Protein AF-A0A9K3N7F2-F1 (afdb_monomer_lite)

Organism: Helianthus annuus (NCBI:txid4232)

Structure (mmCIF, N/CA/C/O backbone):
data_AF-A0A9K3N7F2-F1
#
_entry.id   AF-A0A9K3N7F2-F1
#
loop_
_atom_site.group_PDB
_atom_site.id
_atom_site.type_symbol
_atom_site.label_atom_id
_atom_site.label_alt_id
_atom_site.label_comp_id
_atom_site.label_asym_id
_atom_site.label_entity_id
_atom_site.label_seq_id
_atom_site.pdbx_PDB_ins_code
_atom_site.Cartn_x
_atom_site.Cartn_y
_atom_site.Cartn_z
_atom_site.occupancy
_atom_site.B_iso_or_equiv
_atom_site.auth_seq_id
_atom_site.auth_comp_id
_atom_site.auth_asym_id
_atom_site.auth_atom_id
_atom_site.pdbx_PDB_model_num
ATOM 1 N N . MET A 1 1 ? -15.505 -16.514 24.436 1.00 46.12 1 MET A N 1
ATOM 2 C CA . MET A 1 1 ? -14.456 -16.041 23.512 1.00 46.12 1 MET A CA 1
ATOM 3 C C . MET A 1 1 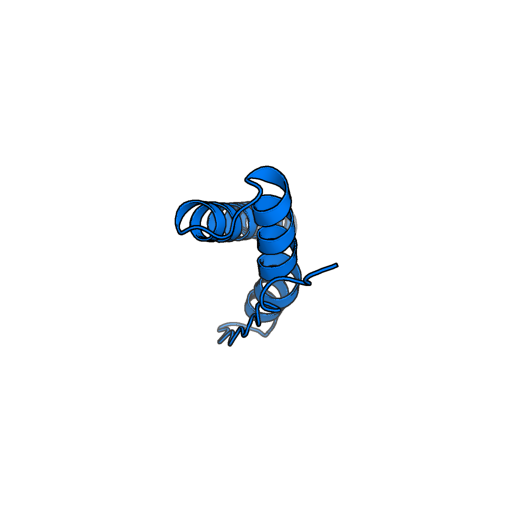? -15.170 -15.382 22.344 1.00 46.12 1 MET A C 1
ATOM 5 O O . MET A 1 1 ? -15.541 -16.075 21.411 1.00 46.12 1 MET A O 1
ATOM 9 N N . ASN A 1 2 ? -15.492 -14.092 22.451 1.00 52.00 2 ASN A N 1
ATOM 10 C CA . ASN A 1 2 ? -16.145 -13.370 21.359 1.00 52.00 2 ASN A CA 1
ATOM 11 C C . ASN A 1 2 ? -15.047 -12.812 20.461 1.00 52.00 2 ASN A C 1
ATOM 13 O O . ASN A 1 2 ? -14.432 -11.804 20.799 1.00 52.00 2 ASN A O 1
ATOM 17 N N . SER A 1 3 ? -14.764 -13.500 19.357 1.00 60.25 3 SER A N 1
ATOM 18 C CA . SER A 1 3 ? -14.016 -12.930 18.243 1.00 60.25 3 SER A CA 1
ATOM 19 C C . SER A 1 3 ? -14.781 -11.697 17.764 1.00 60.25 3 SER A C 1
ATOM 21 O O . SER A 1 3 ? -15.886 -11.813 17.235 1.00 60.25 3 SER A O 1
ATOM 23 N N . GLY A 1 4 ? -14.223 -10.511 18.023 1.00 59.78 4 GLY A N 1
ATOM 24 C CA . GLY A 1 4 ? -14.721 -9.255 17.461 1.00 59.78 4 GLY A CA 1
ATOM 25 C C . GLY A 1 4 ? -14.821 -9.335 15.931 1.00 59.78 4 GLY A C 1
ATOM 26 O O . GLY A 1 4 ? -14.268 -10.262 15.331 1.00 59.78 4 GLY A O 1
ATOM 27 N N . PRO A 1 5 ? -15.540 -8.404 15.283 1.00 63.12 5 PRO A N 1
ATOM 28 C CA . PRO A 1 5 ? -15.833 -8.498 13.858 1.00 63.12 5 PRO A CA 1
ATOM 29 C C . PRO A 1 5 ? -14.538 -8.652 13.058 1.00 63.12 5 PRO A C 1
ATOM 31 O O . PRO A 1 5 ? -13.632 -7.824 13.152 1.00 63.12 5 PRO A O 1
ATOM 34 N N . TYR A 1 6 ? -14.447 -9.739 12.291 1.00 72.69 6 TYR A N 1
ATOM 35 C CA . TYR A 1 6 ? -13.339 -9.978 11.376 1.00 72.69 6 TYR A CA 1
ATOM 36 C C . TYR A 1 6 ? -13.290 -8.822 10.369 1.00 72.69 6 TYR A C 1
ATOM 38 O O . TYR A 1 6 ? -14.176 -8.676 9.526 1.00 72.69 6 TYR A O 1
ATOM 46 N N . GLY A 1 7 ? -12.284 -7.956 10.491 1.00 79.62 7 GLY A N 1
ATOM 47 C CA . GLY A 1 7 ? -12.067 -6.862 9.551 1.00 79.62 7 GLY A CA 1
ATOM 48 C C . GLY A 1 7 ? -11.667 -7.408 8.182 1.00 79.62 7 GLY A C 1
ATOM 49 O O . GLY A 1 7 ? -10.846 -8.319 8.091 1.00 79.62 7 GLY A O 1
ATOM 50 N N . THR A 1 8 ? -12.236 -6.851 7.115 1.00 89.44 8 THR A N 1
ATOM 51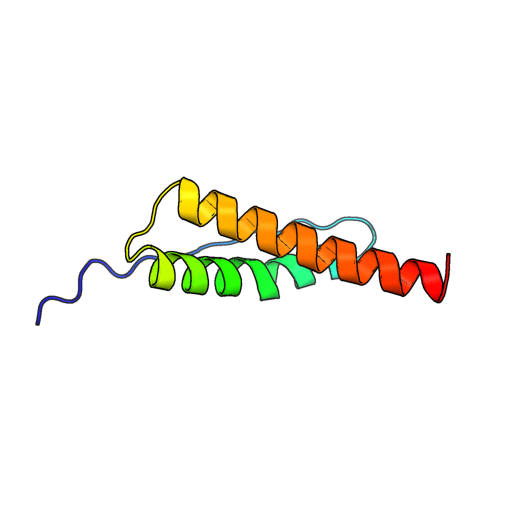 C CA . THR A 1 8 ? -11.846 -7.176 5.737 1.00 89.44 8 THR A CA 1
ATOM 52 C C . THR A 1 8 ? -11.046 -6.016 5.160 1.00 89.44 8 THR A C 1
ATOM 54 O O . THR A 1 8 ? -11.482 -4.869 5.226 1.00 89.44 8 THR A O 1
ATOM 57 N N . PHE A 1 9 ? -9.883 -6.316 4.586 1.00 92.06 9 PHE A N 1
ATOM 58 C CA . PHE A 1 9 ? -9.075 -5.360 3.835 1.00 92.06 9 PHE A CA 1
ATOM 59 C C . PHE A 1 9 ? -9.184 -5.675 2.342 1.00 92.06 9 PHE A C 1
ATOM 61 O O . PHE A 1 9 ? -8.979 -6.818 1.937 1.00 92.06 9 PHE A O 1
ATOM 68 N N . ILE A 1 10 ? -9.503 -4.664 1.534 1.00 95.88 10 ILE A N 1
ATOM 69 C CA . ILE A 1 10 ? -9.568 -4.759 0.072 1.00 95.88 10 ILE A CA 1
ATOM 70 C C . ILE A 1 10 ? -8.690 -3.644 -0.488 1.00 95.88 10 ILE A C 1
ATOM 72 O O . ILE A 1 10 ? -8.891 -2.477 -0.156 1.00 95.88 10 ILE A O 1
ATOM 76 N N . GLY A 1 11 ? -7.728 -4.008 -1.332 1.00 95.38 11 GLY A N 1
ATOM 77 C CA . GLY A 1 11 ? -6.852 -3.072 -2.028 1.00 95.38 11 GLY A CA 1
ATOM 78 C C . GLY A 1 11 ? -6.986 -3.231 -3.537 1.00 95.38 11 GLY A C 1
ATOM 79 O O . GLY A 1 11 ? -6.913 -4.347 -4.049 1.00 95.38 11 GLY A O 1
ATOM 80 N N . VAL A 1 12 ? -7.174 -2.117 -4.242 1.00 96.94 12 VAL A N 1
ATOM 81 C CA . VAL A 1 12 ? -7.109 -2.041 -5.705 1.00 96.94 12 VAL A CA 1
ATOM 82 C C . VAL A 1 12 ? -5.976 -1.083 -6.037 1.00 96.94 12 VAL A C 1
ATOM 84 O O . VAL A 1 12 ? -5.998 0.066 -5.604 1.00 96.94 12 VAL A O 1
ATOM 87 N N . TYR A 1 13 ? -4.975 -1.575 -6.760 1.00 95.31 13 TYR A N 1
ATOM 88 C CA . TYR A 1 13 ? -3.744 -0.842 -7.036 1.00 95.31 13 TYR A CA 1
ATOM 89 C C . TYR A 1 13 ? -3.583 -0.696 -8.544 1.00 95.31 13 TYR A C 1
ATOM 91 O O . TYR A 1 13 ? -3.265 -1.667 -9.229 1.00 95.31 13 TYR A O 1
ATOM 99 N N . ASP A 1 14 ? -3.824 0.510 -9.049 1.00 94.06 14 ASP A N 1
ATOM 100 C CA . ASP A 1 14 ? -3.570 0.859 -10.444 1.00 94.06 14 ASP A CA 1
ATOM 101 C C 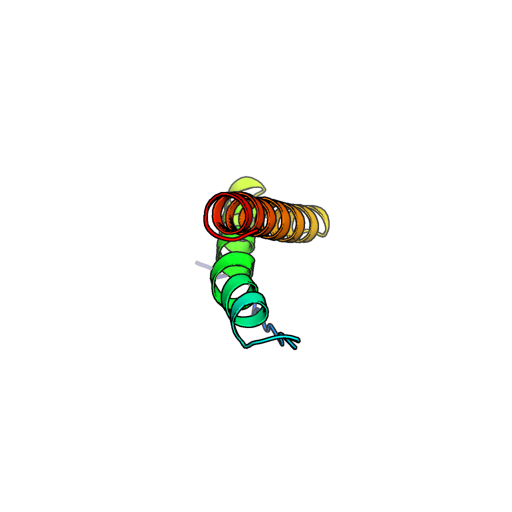. ASP A 1 14 ? -2.168 1.466 -10.565 1.00 94.06 14 ASP A C 1
ATOM 103 O O . ASP A 1 14 ? -1.833 2.420 -9.862 1.00 94.06 14 ASP A O 1
ATOM 107 N N . GLY A 1 15 ? -1.320 0.857 -11.391 1.00 90.94 15 GLY A N 1
ATOM 108 C CA . GLY A 1 15 ? 0.077 1.247 -11.568 1.00 90.94 15 GLY A CA 1
ATOM 109 C C . GLY A 1 15 ? 0.339 1.753 -12.983 1.00 90.94 15 GLY A C 1
ATOM 110 O O . GLY A 1 15 ? -0.220 1.241 -13.951 1.00 90.94 15 GLY A O 1
ATOM 111 N N . HIS A 1 16 ? 1.247 2.719 -13.121 1.00 90.56 16 HIS A N 1
ATOM 112 C CA . HIS A 1 16 ? 1.713 3.235 -14.410 1.00 90.56 16 HIS A CA 1
ATOM 113 C C . HIS A 1 16 ? 3.233 3.088 -14.536 1.00 90.56 16 HIS A C 1
ATOM 115 O O . HIS A 1 16 ? 3.948 3.138 -13.540 1.00 90.56 16 HIS A O 1
ATOM 121 N N . GLY A 1 17 ? 3.739 2.924 -15.764 1.00 87.38 17 GLY A N 1
ATOM 122 C CA . GLY A 1 17 ? 5.182 2.781 -16.018 1.00 87.38 17 GLY A CA 1
ATOM 123 C C . GLY A 1 17 ? 5.756 1.391 -15.714 1.00 87.38 17 GLY A C 1
ATOM 124 O O . GLY A 1 17 ? 6.969 1.220 -15.723 1.00 87.38 17 GLY A O 1
ATOM 125 N N . GLY A 1 18 ? 4.890 0.405 -15.474 1.00 91.25 18 GLY A N 1
ATOM 126 C CA . GLY A 1 18 ? 5.247 -0.972 -15.143 1.00 91.25 18 GLY A CA 1
ATOM 127 C C . GLY A 1 18 ? 4.414 -1.501 -13.968 1.00 91.25 18 GLY A C 1
ATOM 128 O O . GLY A 1 18 ? 3.773 -0.716 -13.266 1.00 91.25 18 GLY A O 1
ATOM 129 N N . PRO A 1 19 ? 4.389 -2.825 -13.744 1.00 94.88 19 PRO A N 1
ATOM 130 C CA . PRO A 1 19 ? 3.662 -3.430 -12.625 1.00 94.88 19 PRO A CA 1
ATOM 131 C C . PRO A 1 19 ? 4.339 -3.245 -11.256 1.00 94.88 19 PRO A C 1
ATOM 133 O O . PRO A 1 19 ? 3.769 -3.614 -10.231 1.00 94.88 19 PRO A O 1
ATOM 136 N N . GLU A 1 20 ? 5.546 -2.687 -11.219 1.00 94.00 20 GLU A N 1
ATOM 137 C CA . GLU A 1 20 ? 6.424 -2.771 -10.048 1.00 94.00 20 GLU A CA 1
ATOM 138 C C . GLU A 1 20 ? 5.920 -1.928 -8.876 1.00 94.00 20 GLU A C 1
ATOM 140 O O . GLU A 1 20 ? 5.884 -2.414 -7.747 1.00 94.00 20 GLU A O 1
ATOM 145 N N . THR A 1 21 ? 5.442 -0.709 -9.134 1.00 94.38 21 THR A N 1
ATOM 146 C CA . THR A 1 21 ? 4.888 0.159 -8.085 1.00 94.38 21 THR A CA 1
ATOM 147 C C . THR A 1 21 ? 3.611 -0.428 -7.486 1.00 94.38 21 THR A C 1
ATOM 149 O O . THR A 1 21 ? 3.479 -0.507 -6.266 1.00 94.38 21 THR A O 1
ATOM 152 N N . SER A 1 22 ? 2.666 -0.883 -8.317 1.00 96.94 22 SER A N 1
ATOM 153 C CA . SER A 1 22 ? 1.411 -1.458 -7.814 1.00 96.94 22 SER A CA 1
ATOM 154 C C . SER A 1 22 ? 1.646 -2.773 -7.068 1.00 96.94 22 SER A C 1
ATOM 156 O O . SER A 1 22 ? 1.004 -3.007 -6.041 1.00 96.94 22 SER A O 1
ATOM 158 N N . ARG A 1 23 ? 2.608 -3.594 -7.515 1.00 96.75 23 ARG A N 1
ATOM 159 C CA . ARG A 1 23 ? 3.049 -4.794 -6.789 1.00 96.75 23 ARG A CA 1
ATOM 160 C C . ARG A 1 23 ? 3.675 -4.437 -5.440 1.00 96.75 23 ARG A C 1
ATOM 162 O O . ARG A 1 23 ? 3.286 -5.025 -4.435 1.00 96.75 23 ARG A O 1
ATOM 169 N N . PHE A 1 24 ? 4.558 -3.439 -5.391 1.00 97.19 24 PHE A N 1
ATOM 170 C CA . PHE A 1 24 ? 5.175 -2.998 -4.141 1.00 97.19 24 PHE A CA 1
ATOM 171 C C . PHE A 1 24 ? 4.123 -2.571 -3.109 1.00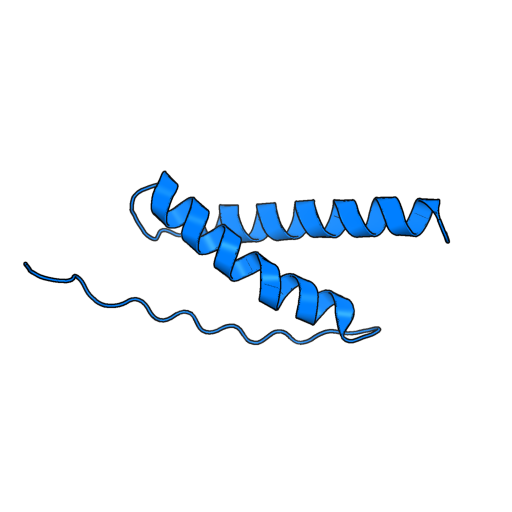 97.19 24 PHE A C 1
ATOM 173 O O . PHE A 1 24 ? 4.166 -3.000 -1.957 1.00 97.19 24 PHE A O 1
ATOM 180 N N . VAL A 1 25 ? 3.136 -1.766 -3.514 1.00 97.81 25 VAL A N 1
ATOM 181 C CA . VAL A 1 25 ? 2.072 -1.326 -2.597 1.00 97.81 25 VAL A CA 1
ATOM 182 C C . VAL A 1 25 ? 1.205 -2.508 -2.144 1.00 97.81 25 VAL A C 1
ATOM 184 O O . VAL A 1 25 ? 0.874 -2.593 -0.960 1.00 97.81 25 VAL A O 1
ATOM 187 N N . ASN A 1 26 ? 0.865 -3.434 -3.050 1.00 97.31 26 ASN A N 1
ATOM 188 C CA . ASN A 1 26 ? 0.103 -4.642 -2.721 1.00 97.31 26 ASN A CA 1
ATOM 189 C C . ASN A 1 26 ? 0.789 -5.492 -1.638 1.00 97.31 26 ASN A C 1
ATOM 191 O O . ASN A 1 26 ? 0.125 -5.950 -0.707 1.00 97.31 26 ASN A O 1
ATOM 195 N N . GLU A 1 27 ? 2.107 -5.660 -1.739 1.00 97.62 27 GLU A N 1
ATOM 196 C CA . GLU A 1 27 ? 2.898 -6.483 -0.823 1.00 97.62 27 GLU A CA 1
ATOM 197 C C . GLU A 1 27 ? 3.104 -5.815 0.549 1.00 97.62 27 GLU A C 1
ATOM 199 O O . GLU A 1 27 ? 3.053 -6.493 1.580 1.00 97.62 27 GLU A O 1
ATOM 204 N N . ASN A 1 28 ? 3.287 -4.489 0.589 1.00 98.44 28 ASN A N 1
ATOM 205 C CA . ASN A 1 28 ? 3.746 -3.790 1.797 1.00 98.44 28 ASN A CA 1
ATOM 206 C C . ASN A 1 28 ? 2.627 -3.088 2.585 1.00 98.44 28 ASN A C 1
ATOM 208 O O . ASN A 1 28 ? 2.640 -3.107 3.819 1.00 98.44 28 ASN A O 1
ATOM 212 N N . LEU A 1 29 ? 1.608 -2.523 1.922 1.00 98.56 29 LEU A N 1
ATOM 213 C CA . LEU A 1 29 ? 0.611 -1.684 2.605 1.00 98.56 29 LEU A CA 1
ATOM 214 C C . LEU A 1 29 ? -0.178 -2.456 3.667 1.00 98.56 29 LEU A C 1
ATOM 216 O O . LEU A 1 29 ? -0.361 -1.976 4.787 1.00 98.56 29 LEU A O 1
ATOM 220 N N . PHE A 1 30 ? -0.634 -3.669 3.346 1.00 97.31 30 PHE A N 1
ATOM 221 C CA . PHE A 1 30 ? -1.387 -4.477 4.305 1.00 97.31 30 PHE A CA 1
ATOM 222 C C . PHE A 1 30 ? -0.506 -4.990 5.452 1.00 97.31 30 PHE A C 1
ATOM 224 O O . PHE A 1 30 ? -0.966 -5.092 6.591 1.00 97.31 30 PHE A O 1
ATOM 231 N N . ALA A 1 31 ? 0.766 -5.292 5.181 1.00 97.81 31 ALA A N 1
ATOM 232 C CA . ALA A 1 31 ? 1.717 -5.680 6.217 1.00 97.81 31 ALA A CA 1
ATOM 233 C C . ALA A 1 31 ? 1.936 -4.534 7.218 1.00 97.81 31 ALA A C 1
ATOM 235 O O . ALA A 1 31 ? 1.789 -4.740 8.426 1.00 97.81 31 ALA A O 1
ATOM 236 N N . ASN A 1 32 ? 2.170 -3.320 6.713 1.00 98.50 32 ASN A N 1
ATOM 237 C CA . ASN A 1 32 ? 2.291 -2.112 7.524 1.00 98.50 32 ASN A CA 1
ATOM 238 C C . ASN A 1 32 ? 1.003 -1.806 8.299 1.00 98.50 32 ASN A C 1
ATOM 240 O O . ASN A 1 32 ? 1.059 -1.515 9.493 1.00 98.50 32 ASN A O 1
ATOM 244 N N . LEU A 1 33 ? -0.169 -1.960 7.675 1.00 97.69 33 LEU A N 1
ATOM 245 C CA . LEU A 1 33 ? -1.452 -1.780 8.353 1.00 97.69 33 LEU A CA 1
ATOM 246 C C . LEU A 1 33 ? -1.609 -2.743 9.539 1.00 97.69 33 LEU A C 1
ATOM 248 O O . LEU A 1 33 ? -1.909 -2.301 10.643 1.00 97.69 33 LEU A O 1
ATOM 252 N N . LYS A 1 34 ? -1.353 -4.045 9.348 1.00 95.81 34 LYS A N 1
ATOM 253 C CA . LYS A 1 34 ? -1.417 -5.040 10.436 1.00 95.81 34 LYS A CA 1
ATOM 254 C C . LYS A 1 34 ? -0.462 -4.712 11.579 1.00 95.81 34 LYS A C 1
ATOM 256 O O . LYS A 1 34 ? -0.832 -4.868 12.744 1.00 95.81 34 LYS A O 1
ATOM 261 N N . ARG A 1 35 ? 0.753 -4.267 11.249 1.00 97.81 35 ARG A N 1
ATOM 262 C CA . ARG A 1 35 ? 1.745 -3.843 12.236 1.00 97.81 35 ARG A CA 1
ATOM 263 C C . ARG A 1 35 ? 1.206 -2.688 13.080 1.00 97.81 35 ARG A C 1
ATOM 265 O O . ARG A 1 35 ? 1.137 -2.824 14.295 1.00 97.81 35 ARG A O 1
ATOM 272 N N . PHE A 1 36 ? 0.724 -1.618 12.452 1.00 97.94 36 PHE A N 1
ATOM 273 C CA . PHE A 1 36 ? 0.230 -0.446 13.178 1.00 97.94 36 PHE A CA 1
ATOM 274 C C . PHE A 1 36 ? -1.084 -0.683 13.933 1.00 97.94 36 PHE A C 1
ATOM 276 O O . PHE A 1 36 ? -1.248 -0.137 15.017 1.00 97.94 36 PHE A O 1
ATOM 283 N N . VAL A 1 37 ? -1.989 -1.534 13.431 1.00 95.31 37 VAL A N 1
ATOM 284 C CA . VAL A 1 37 ? -3.163 -1.989 14.207 1.00 95.31 37 VAL A CA 1
ATOM 285 C C . VAL A 1 37 ? -2.719 -2.721 15.475 1.00 95.31 37 VAL A C 1
ATOM 287 O O . VAL A 1 37 ? -3.321 -2.550 16.530 1.00 95.31 37 VAL A O 1
ATOM 290 N N . SER A 1 38 ? -1.666 -3.537 15.383 1.00 94.62 38 SER A N 1
ATOM 291 C CA . SER A 1 38 ? -1.139 -4.275 16.537 1.00 94.62 38 SER A CA 1
ATOM 292 C C . SER A 1 38 ? -0.417 -3.352 17.525 1.00 94.62 38 SER A C 1
ATOM 294 O O . SER A 1 38 ? -0.488 -3.579 18.726 1.00 94.62 38 SER A O 1
ATOM 296 N N . GLU A 1 39 ? 0.261 -2.307 17.047 1.00 96.50 39 GLU A N 1
ATOM 297 C CA . GLU A 1 39 ? 0.919 -1.305 17.898 1.00 96.50 39 GLU A CA 1
ATOM 298 C C . GLU A 1 39 ? -0.100 -0.417 18.635 1.00 96.50 39 GLU A C 1
ATOM 300 O O . GLU A 1 39 ? -0.003 -0.254 19.849 1.00 96.50 39 GLU A O 1
ATOM 305 N N . ASP A 1 40 ? -1.102 0.108 17.924 1.00 95.06 40 ASP A N 1
ATOM 306 C CA . ASP A 1 40 ? -2.093 1.040 18.483 1.00 95.06 40 ASP A CA 1
ATOM 307 C C . ASP A 1 40 ? -3.294 0.309 19.133 1.00 95.06 40 ASP A C 1
ATOM 309 O O . ASP A 1 40 ? -4.157 0.953 19.722 1.00 95.06 40 ASP A O 1
ATOM 313 N N . GLN A 1 41 ? -3.350 -1.030 19.047 1.00 92.81 41 GLN A N 1
ATOM 314 C CA . GLN A 1 41 ? -4.420 -1.909 19.566 1.00 92.81 41 GLN A CA 1
ATOM 315 C C . GLN A 1 41 ? -5.832 -1.599 19.032 1.00 92.81 41 GLN A C 1
ATOM 317 O O . GLN A 1 41 ? -6.830 -2.101 19.550 1.00 92.81 41 GLN A O 1
ATOM 322 N N . GLU A 1 42 ? -5.931 -0.803 17.971 1.00 91.88 42 GLU A N 1
ATOM 323 C CA . GLU A 1 42 ? -7.189 -0.380 17.368 1.00 91.88 42 GLU A CA 1
ATOM 324 C C . GLU A 1 42 ? -6.982 -0.017 15.892 1.00 91.88 42 GLU A C 1
ATOM 326 O O . GLU A 1 42 ? -5.918 0.446 15.482 1.00 91.88 42 GLU A O 1
ATOM 331 N N . MET A 1 43 ? -8.022 -0.197 15.073 1.00 93.31 43 MET A N 1
ATOM 332 C CA . MET A 1 43 ? -8.061 0.380 13.731 1.00 93.31 43 MET A CA 1
ATOM 333 C C . MET A 1 43 ? -8.512 1.841 13.800 1.00 93.31 43 MET A C 1
ATOM 335 O O . MET A 1 43 ? -9.630 2.129 14.215 1.00 93.31 43 MET A O 1
ATOM 339 N N . SER A 1 44 ? -7.682 2.764 13.317 1.00 95.25 44 SER A N 1
ATOM 340 C CA . SER A 1 44 ? -7.989 4.197 13.309 1.00 95.25 44 SER A CA 1
ATOM 341 C C . SER A 1 44 ? -7.495 4.888 12.037 1.00 95.25 44 SER A C 1
ATOM 343 O O . SER A 1 44 ? -6.644 4.372 11.309 1.00 95.25 44 SER A O 1
ATOM 345 N N . ALA A 1 45 ? -7.978 6.109 11.783 1.00 97.94 45 ALA A N 1
ATOM 346 C CA . ALA A 1 45 ? -7.462 6.945 10.696 1.00 97.94 45 ALA A CA 1
ATOM 347 C C . ALA A 1 45 ? -5.946 7.196 10.822 1.00 97.94 45 ALA A C 1
ATOM 349 O O . ALA A 1 45 ? -5.240 7.282 9.818 1.00 97.94 45 ALA A O 1
ATOM 350 N N . ASN A 1 46 ? -5.432 7.270 12.055 1.00 98.00 46 ASN A N 1
ATOM 351 C CA . ASN A 1 46 ? -4.006 7.427 12.316 1.00 98.00 46 ASN A CA 1
ATOM 352 C C . ASN A 1 46 ? -3.211 6.171 11.934 1.00 98.00 46 ASN A C 1
ATOM 354 O O . ASN A 1 46 ? -2.154 6.288 11.321 1.00 98.00 46 ASN A O 1
ATOM 358 N N . VAL A 1 47 ? -3.738 4.980 12.227 1.00 97.88 47 VAL A N 1
ATOM 359 C CA . VAL A 1 47 ? -3.142 3.700 11.812 1.00 97.88 47 VAL A CA 1
ATOM 360 C C . VAL A 1 47 ? -3.081 3.578 10.290 1.00 97.88 47 VAL A C 1
ATOM 362 O O . VAL A 1 47 ? -2.031 3.233 9.750 1.00 97.88 47 VAL A O 1
ATOM 365 N N . ILE A 1 48 ? -4.159 3.944 9.588 1.00 97.88 48 ILE A N 1
ATOM 366 C CA . ILE A 1 48 ? -4.173 3.989 8.118 1.00 97.88 48 ILE A CA 1
ATOM 367 C C . ILE A 1 48 ? -3.092 4.957 7.620 1.00 97.88 48 ILE A C 1
ATOM 369 O O . ILE A 1 48 ? -2.256 4.581 6.802 1.00 97.88 48 ILE A O 1
ATOM 373 N N . LYS A 1 49 ? -3.044 6.181 8.162 1.00 98.62 49 LYS A N 1
ATOM 374 C CA . LYS A 1 49 ? -2.037 7.185 7.793 1.00 98.62 49 LYS A CA 1
ATOM 375 C C . LYS A 1 49 ? -0.606 6.680 8.003 1.00 98.62 49 LYS A C 1
ATOM 377 O O . LYS A 1 49 ? 0.216 6.822 7.103 1.00 98.62 49 LYS A O 1
ATOM 382 N N . LYS A 1 50 ? -0.307 6.085 9.163 1.00 98.50 50 LYS A N 1
ATOM 383 C CA . LYS A 1 50 ? 1.008 5.501 9.467 1.00 98.50 50 LYS A CA 1
ATOM 384 C C . LYS A 1 50 ? 1.381 4.413 8.455 1.00 98.50 50 LYS A C 1
ATOM 386 O O . LYS A 1 50 ? 2.506 4.411 7.966 1.00 98.50 50 LYS A O 1
ATOM 391 N N . ALA A 1 51 ? 0.439 3.537 8.102 1.00 98.56 51 ALA A N 1
ATOM 392 C CA . ALA A 1 51 ? 0.670 2.463 7.139 1.00 98.56 51 ALA A CA 1
ATOM 393 C C . ALA A 1 51 ? 1.015 2.986 5.738 1.00 98.56 51 ALA A C 1
ATOM 395 O O . ALA A 1 51 ? 1.963 2.501 5.121 1.00 98.56 51 ALA A O 1
ATOM 396 N N . PHE A 1 52 ? 0.289 4.003 5.263 1.00 98.50 52 PHE A N 1
ATOM 397 C CA . PHE A 1 52 ? 0.589 4.660 3.989 1.00 98.50 52 PHE A CA 1
ATOM 398 C C . PHE A 1 52 ? 1.954 5.350 4.010 1.00 98.50 52 PHE A C 1
ATOM 400 O O . PHE A 1 52 ? 2.744 5.135 3.099 1.00 98.50 52 PHE A O 1
ATOM 407 N N . LEU A 1 53 ? 2.258 6.123 5.058 1.00 98.75 53 LEU A N 1
ATOM 408 C CA . LEU A 1 53 ? 3.541 6.822 5.169 1.00 98.75 53 LEU A CA 1
ATOM 409 C C . LEU A 1 53 ? 4.724 5.854 5.222 1.00 98.75 53 LEU A C 1
ATOM 411 O O . LEU A 1 53 ? 5.714 6.093 4.546 1.00 98.75 53 LEU A O 1
ATOM 415 N N . ALA A 1 54 ? 4.617 4.758 5.977 1.00 98.75 54 ALA A N 1
ATOM 416 C CA . ALA A 1 54 ? 5.665 3.740 6.015 1.00 98.75 54 ALA A CA 1
ATOM 417 C C . ALA A 1 54 ? 5.881 3.099 4.636 1.00 98.75 54 ALA A C 1
ATOM 419 O O . ALA A 1 54 ? 7.015 2.980 4.190 1.00 98.75 54 ALA A O 1
ATOM 420 N N . THR A 1 55 ? 4.793 2.765 3.936 1.00 98.69 55 THR A N 1
ATOM 421 C CA . THR A 1 55 ? 4.861 2.178 2.588 1.00 98.69 55 THR A CA 1
ATOM 422 C C . THR A 1 55 ? 5.510 3.140 1.584 1.00 98.69 55 THR A C 1
ATOM 424 O O . THR A 1 55 ? 6.323 2.716 0.769 1.00 98.69 55 THR A O 1
ATOM 427 N N . GLU A 1 56 ? 5.187 4.435 1.654 1.00 98.31 56 GLU A N 1
ATOM 428 C CA . GLU A 1 56 ? 5.805 5.479 0.824 1.00 98.31 56 GLU A CA 1
ATOM 429 C C . GLU A 1 56 ? 7.309 5.603 1.106 1.00 98.31 56 GLU A C 1
ATOM 431 O O . GLU A 1 56 ? 8.119 5.602 0.182 1.00 98.31 56 GLU A O 1
ATOM 436 N N . ASP A 1 57 ? 7.701 5.670 2.381 1.00 98.62 57 ASP A N 1
ATOM 437 C CA . ASP A 1 57 ? 9.103 5.849 2.774 1.00 98.62 57 ASP A CA 1
ATOM 438 C C . ASP A 1 57 ? 9.963 4.634 2.374 1.00 98.62 57 ASP A C 1
ATOM 440 O O . ASP A 1 57 ? 11.084 4.785 1.876 1.00 98.62 57 ASP A O 1
ATOM 444 N N . GLU A 1 58 ? 9.409 3.424 2.513 1.00 98.44 58 GLU A N 1
ATOM 445 C CA . GLU A 1 58 ? 10.013 2.176 2.037 1.00 98.44 58 GLU A CA 1
ATOM 446 C C . GLU A 1 58 ? 10.179 2.182 0.509 1.00 98.44 58 GLU A C 1
ATOM 448 O O . GLU A 1 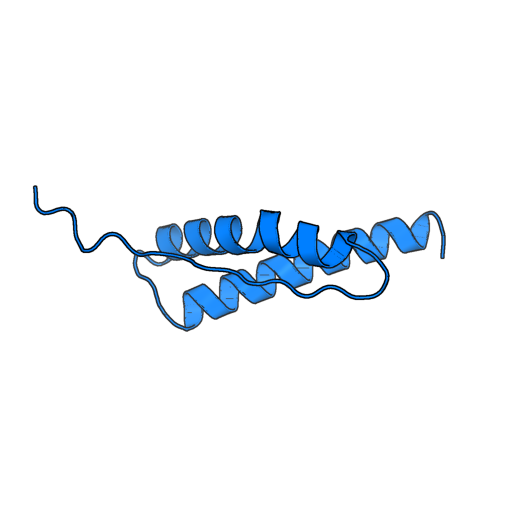58 ? 11.257 1.853 0.006 1.00 98.44 58 GLU A O 1
ATOM 453 N N . PHE A 1 59 ? 9.159 2.615 -0.238 1.00 97.25 59 PHE A N 1
ATOM 454 C CA . PHE A 1 59 ? 9.236 2.707 -1.697 1.00 97.25 59 PHE A CA 1
ATOM 455 C C . PHE A 1 59 ? 10.277 3.737 -2.154 1.00 97.25 59 PHE A C 1
ATOM 457 O O . PHE A 1 59 ? 11.100 3.452 -3.026 1.00 97.25 59 PHE A O 1
ATOM 464 N N . LEU A 1 60 ? 10.313 4.916 -1.527 1.00 97.12 60 LEU A N 1
ATOM 465 C CA . LEU A 1 60 ? 11.318 5.943 -1.812 1.00 97.12 60 LEU A CA 1
ATOM 466 C C . LEU A 1 60 ? 12.739 5.447 -1.533 1.00 97.12 60 LEU A C 1
ATOM 468 O O . LEU A 1 60 ? 13.666 5.818 -2.253 1.00 97.12 60 LEU A O 1
ATOM 472 N N . SER A 1 61 ? 12.928 4.603 -0.517 1.00 97.19 61 SER A N 1
ATOM 473 C CA . SER A 1 61 ? 14.214 3.949 -0.261 1.00 97.19 61 SER A CA 1
ATOM 474 C C . SER A 1 61 ? 14.645 3.063 -1.438 1.00 97.19 61 SER A C 1
ATOM 476 O O . SER A 1 61 ? 15.779 3.178 -1.909 1.00 97.19 61 SER A O 1
ATOM 478 N N . VAL A 1 62 ? 13.724 2.255 -1.980 1.00 95.38 62 VAL A N 1
ATOM 479 C CA . VAL A 1 62 ? 13.974 1.427 -3.175 1.00 95.38 62 VAL A CA 1
ATOM 480 C C . VAL A 1 62 ? 14.348 2.292 -4.376 1.00 95.38 62 VAL A C 1
ATOM 482 O O . VAL A 1 62 ? 15.354 2.022 -5.032 1.00 95.38 62 VAL A O 1
ATOM 485 N N . VAL A 1 63 ? 13.587 3.357 -4.642 1.00 93.69 63 VAL A N 1
ATOM 486 C CA . VAL A 1 63 ? 13.850 4.268 -5.767 1.00 93.69 63 VAL A CA 1
ATOM 487 C C . VAL A 1 63 ? 15.224 4.927 -5.638 1.00 93.69 63 VAL A C 1
ATOM 489 O O . VAL A 1 63 ? 15.974 4.970 -6.611 1.00 93.69 63 VAL A O 1
ATOM 492 N N . ARG A 1 64 ? 15.593 5.405 -4.441 1.00 95.56 64 ARG A N 1
ATOM 493 C CA . ARG A 1 64 ? 16.912 6.012 -4.195 1.00 95.56 64 ARG A CA 1
ATOM 494 C C . ARG A 1 64 ? 18.054 5.037 -4.477 1.00 95.56 64 ARG A C 1
ATOM 496 O O . ARG A 1 64 ? 19.046 5.443 -5.078 1.00 95.56 64 ARG A O 1
ATOM 503 N N . GLU A 1 65 ? 17.926 3.773 -4.070 1.00 94.50 65 GLU A N 1
ATOM 504 C CA . GLU A 1 65 ? 18.967 2.776 -4.346 1.00 94.50 65 GLU A CA 1
ATOM 505 C C . GLU 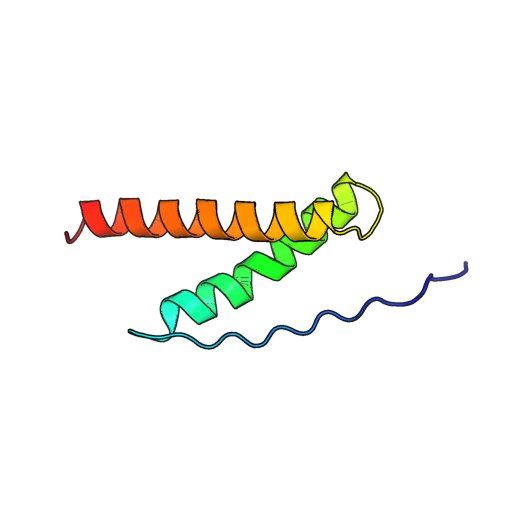A 1 65 ? 19.033 2.428 -5.838 1.00 94.50 65 GLU A C 1
ATOM 507 O O . GLU A 1 65 ? 20.124 2.375 -6.403 1.00 94.50 65 GLU A O 1
ATOM 512 N N . GLN A 1 66 ? 17.886 2.269 -6.506 1.00 91.56 66 GLN A N 1
ATOM 513 C CA . GLN A 1 66 ? 17.845 2.014 -7.949 1.00 91.56 66 GLN A CA 1
ATOM 514 C C . GLN A 1 66 ? 18.486 3.152 -8.749 1.00 91.56 66 GLN A C 1
ATOM 516 O O . GLN A 1 66 ? 19.308 2.885 -9.624 1.00 91.56 66 GLN A O 1
ATOM 521 N N . TRP A 1 67 ? 18.201 4.406 -8.391 1.00 92.00 67 TRP A N 1
ATOM 522 C CA . TRP A 1 67 ? 18.787 5.586 -9.036 1.00 92.00 67 TRP A CA 1
ATOM 523 C C . TRP A 1 67 ? 20.313 5.644 -8.899 1.00 92.00 67 TRP A C 1
ATOM 525 O O . TRP A 1 67 ? 21.015 6.176 -9.753 1.00 92.00 67 TRP A O 1
ATOM 535 N N . ARG A 1 68 ? 20.868 5.081 -7.821 1.00 91.69 68 ARG A N 1
ATOM 536 C CA . ARG A 1 68 ? 22.321 5.013 -7.616 1.00 91.69 68 ARG A CA 1
ATOM 537 C C . ARG A 1 68 ? 22.997 3.991 -8.536 1.00 91.69 68 ARG A C 1
ATOM 539 O O . ARG A 1 68 ? 24.183 4.134 -8.829 1.00 91.69 68 ARG A O 1
ATOM 546 N N . ILE A 1 69 ? 22.259 2.967 -8.965 1.00 90.62 69 ILE A N 1
ATOM 547 C CA . ILE A 1 69 ? 22.738 1.884 -9.836 1.00 90.62 69 ILE A CA 1
ATOM 548 C C . ILE A 1 69 ? 22.513 2.235 -11.314 1.00 90.62 69 ILE A C 1
ATOM 550 O O . ILE A 1 69 ? 23.375 1.960 -12.148 1.00 90.62 69 ILE A O 1
ATOM 554 N N . CYS A 1 70 ? 21.374 2.846 -11.640 1.00 81.56 70 CYS A N 1
ATOM 555 C CA . CYS A 1 70 ? 21.004 3.275 -12.985 1.00 81.56 70 CYS A CA 1
ATOM 556 C C . CYS A 1 70 ? 20.157 4.562 -12.881 1.00 81.56 70 CYS A C 1
ATOM 558 O O . CYS A 1 70 ? 18.944 4.459 -12.685 1.00 81.56 70 CYS A O 1
ATOM 560 N N . PRO A 1 71 ? 20.802 5.746 -12.905 1.00 67.06 71 PRO A N 1
ATOM 561 C CA . PRO A 1 71 ? 20.123 7.039 -12.813 1.00 67.06 71 PRO A CA 1
ATOM 562 C C . PRO A 1 71 ? 19.354 7.405 -14.085 1.00 67.06 71 PRO A C 1
ATOM 564 O O . PRO A 1 71 ? 19.710 6.896 -15.174 1.00 67.06 71 PRO A O 1
#

InterPro domains:
  IPR000222 PPM-type phosphatase, divalent cation binding [PS01032] (9-17)
  IPR036457 PPM-type phosphatase-like domain superfamily [G3DSA:3.60.40.10] (2-69)
  IPR036457 PPM-type phosphatase-like domain superfamily [SSF81606] (7-65)

Sequence (71 aa):
MNSGPYGTFIGVYDGHGGPETSRFVNENLFANLKRFVSEDQEMSANVIKKAFLATEDEFLSVVREQWRICP

Secondary structure (DSSP, 8-state):
---------------SSSSHHHHHHHHHHHHHHHHHHHHHSS--HHHHHHHHHHHHHHHHHHHHHHHHH--

pLDDT: mean 91.79, std 11.37, range [46.12, 98.75]

Radius of gyration: 14.94 Å; chains: 1; bounding box: 39×24×40 Å

Foldseek 3Di:
DDDDDDDDDDDDFDDPPDCVLSVLCVVQLVVQLVVLCVVVVHDDPVSNVRSVVVSVVVVVVVVVVVVVVPD